Protein AF-A0AA38VNR1-F1 (afdb_monomer_lite)

Sequence (119 aa):
MKARGLLRGDSWEVKSLLHNFWNLERGFEVSKPFEVEWVEEKDLEAGVLKASWLPPLDPQTVGGLSKEQQEAFTRAVVIGTLLAVAHGAWSTTDEWNRLLPDYRFTGLGEFLEQVWARD

Foldseek 3Di:
DDPDDDWFPAWDALVVVVVVVVVVVVVAPPVDDDDDDDDDLVCLVVLHDPDPDFDQDDCVVPVVDDPVVRVSVSSNVVSVVVNCSVVRVPTDHCVVCVVCVVDGDGTPVNVCCVPRVDD

Radius of gyration: 17.91 Å; chains: 1; bounding box: 47×31×40 Å

pLDDT: mean 77.09, std 18.78, range [32.12, 97.5]

Organism: NCBI:txid41990

Structure (mmCIF, N/CA/C/O backbone):
data_AF-A0AA38VNR1-F1
#
_entry.id   AF-A0AA38VNR1-F1
#
loop_
_atom_site.group_PDB
_atom_site.id
_atom_site.type_symbol
_atom_site.label_atom_id
_atom_site.label_alt_id
_atom_site.label_comp_id
_atom_site.label_asym_id
_atom_site.label_entity_id
_atom_site.label_seq_id
_atom_site.pdbx_PDB_ins_code
_atom_site.Cartn_x
_atom_site.Cartn_y
_atom_site.Cartn_z
_atom_site.occupancy
_atom_site.B_iso_or_equiv
_atom_site.auth_seq_id
_atom_site.auth_comp_id
_atom_site.auth_asym_id
_atom_site.auth_atom_id
_atom_site.pdbx_PDB_model_num
ATOM 1 N N . MET A 1 1 ? 29.312 -13.791 -5.686 1.00 33.00 1 MET A N 1
ATOM 2 C CA . MET A 1 1 ? 28.573 -13.812 -6.971 1.00 33.00 1 MET A CA 1
ATOM 3 C C . MET A 1 1 ? 27.523 -12.717 -6.924 1.00 33.00 1 MET A C 1
ATOM 5 O O . MET A 1 1 ? 26.809 -12.639 -5.938 1.00 33.00 1 MET A O 1
ATOM 9 N N . LYS A 1 2 ? 27.499 -11.831 -7.928 1.00 32.12 2 LYS A N 1
ATOM 10 C CA . LYS A 1 2 ? 26.555 -10.706 -8.024 1.00 32.12 2 LYS A CA 1
ATOM 11 C C . LYS A 1 2 ? 25.133 -11.239 -8.206 1.00 32.12 2 LYS A C 1
ATOM 13 O O . LYS A 1 2 ? 24.913 -11.992 -9.153 1.00 32.12 2 LYS A O 1
A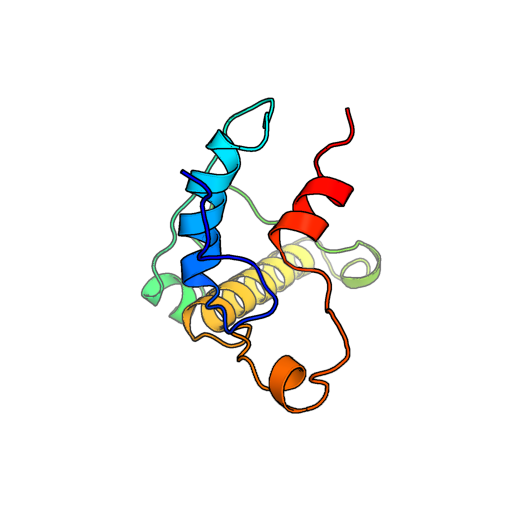TOM 18 N N . ALA A 1 3 ? 24.205 -10.805 -7.357 1.00 33.84 3 ALA A N 1
ATOM 19 C CA . ALA A 1 3 ? 22.771 -10.907 -7.597 1.00 33.84 3 ALA A CA 1
ATOM 20 C C . ALA A 1 3 ? 22.436 -10.087 -8.855 1.00 33.84 3 ALA A C 1
ATOM 22 O O . ALA A 1 3 ? 22.210 -8.884 -8.807 1.00 33.84 3 ALA A O 1
ATOM 23 N N . ARG A 1 4 ? 22.532 -10.725 -10.022 1.00 40.31 4 ARG A N 1
ATOM 24 C CA . ARG A 1 4 ? 21.931 -10.233 -11.259 1.00 40.31 4 ARG A CA 1
ATOM 25 C C . ARG A 1 4 ? 20.585 -10.927 -11.346 1.00 40.31 4 ARG A C 1
ATOM 27 O O . ARG A 1 4 ? 20.576 -12.144 -11.504 1.00 40.31 4 ARG A O 1
ATOM 34 N N . GLY A 1 5 ? 19.482 -10.195 -11.232 1.00 40.94 5 GLY A N 1
ATOM 35 C CA . GLY A 1 5 ? 18.207 -10.798 -11.608 1.00 40.94 5 GLY A CA 1
ATOM 36 C C . GLY A 1 5 ? 16.924 -10.084 -11.236 1.00 40.94 5 GLY A C 1
ATOM 37 O O . GLY A 1 5 ? 15.923 -10.386 -11.862 1.00 40.94 5 GLY A O 1
ATOM 38 N N . LEU A 1 6 ? 16.894 -9.165 -10.274 1.00 42.78 6 LEU A N 1
ATOM 39 C CA . LEU A 1 6 ? 15.637 -8.518 -9.896 1.00 42.78 6 LEU A CA 1
ATOM 40 C C . LEU A 1 6 ? 15.916 -7.041 -9.617 1.00 42.78 6 LEU A C 1
ATOM 42 O O . LEU A 1 6 ? 16.914 -6.733 -8.972 1.00 42.78 6 LEU A O 1
ATOM 46 N N . LEU A 1 7 ? 15.033 -6.153 -10.081 1.00 47.78 7 LEU A N 1
ATOM 47 C CA . LEU A 1 7 ? 15.029 -4.696 -9.859 1.00 47.78 7 LEU A CA 1
ATOM 48 C C . LEU A 1 7 ? 15.798 -3.828 -10.884 1.00 47.78 7 LEU A C 1
ATOM 50 O O . LEU A 1 7 ? 16.428 -2.832 -10.529 1.00 47.78 7 LEU A O 1
ATOM 54 N N . ARG A 1 8 ? 15.686 -4.137 -12.181 1.00 40.75 8 ARG A N 1
ATOM 55 C CA . ARG A 1 8 ? 15.507 -3.067 -13.189 1.00 40.75 8 ARG A CA 1
ATOM 56 C C . ARG A 1 8 ? 14.003 -2.856 -13.385 1.00 40.75 8 ARG A C 1
ATOM 58 O O . ARG A 1 8 ? 13.245 -3.609 -12.787 1.00 40.75 8 ARG A O 1
ATOM 65 N N . GLY A 1 9 ? 13.564 -1.821 -14.104 1.00 45.81 9 GLY A N 1
ATOM 66 C CA . GLY A 1 9 ? 12.145 -1.466 -14.308 1.00 45.81 9 GLY A CA 1
ATOM 67 C C . GLY A 1 9 ? 11.316 -2.504 -15.079 1.00 45.81 9 GLY A C 1
ATOM 68 O O . GLY A 1 9 ? 10.548 -2.141 -15.958 1.00 45.81 9 GLY A O 1
ATOM 69 N N . ASP A 1 10 ? 11.547 -3.784 -14.833 1.00 55.81 10 ASP A N 1
ATOM 70 C CA . ASP A 1 10 ? 10.900 -4.923 -15.447 1.00 55.81 10 ASP A CA 1
ATOM 71 C C . ASP A 1 10 ? 9.560 -5.176 -14.750 1.00 55.81 10 ASP A C 1
ATOM 73 O O . ASP A 1 10 ? 9.341 -4.757 -13.609 1.00 55.81 10 ASP A O 1
ATOM 77 N N . SER A 1 11 ? 8.665 -5.856 -15.463 1.00 56.41 11 SER A N 1
ATOM 78 C CA . SER A 1 11 ? 7.331 -6.226 -15.001 1.00 56.41 11 SER A CA 1
ATOM 79 C C . SER A 1 11 ? 7.305 -6.671 -13.535 1.00 56.41 11 SER A C 1
ATOM 81 O O . SER A 1 11 ? 8.083 -7.549 -13.147 1.00 56.41 11 SER A O 1
ATOM 83 N N . TRP A 1 12 ? 6.395 -6.120 -12.734 1.00 67.19 12 TRP A N 1
ATOM 84 C CA . TRP A 1 12 ? 6.219 -6.509 -11.338 1.00 67.19 12 TRP A CA 1
ATOM 85 C C . TRP A 1 12 ? 4.756 -6.775 -11.013 1.00 67.19 12 TRP A C 1
ATOM 87 O O . TRP A 1 12 ? 3.845 -6.132 -11.530 1.00 67.19 12 TRP A O 1
ATOM 97 N N . GLU A 1 13 ? 4.557 -7.711 -10.093 1.00 63.66 13 GLU A N 1
ATOM 98 C CA . GLU A 1 13 ? 3.269 -7.979 -9.471 1.00 63.66 13 GLU A CA 1
ATOM 99 C C . GLU A 1 13 ? 3.295 -7.497 -8.026 1.00 63.66 13 GLU A C 1
ATOM 101 O O . GLU A 1 13 ? 4.278 -7.701 -7.306 1.00 63.66 13 GLU A O 1
ATOM 106 N N . VAL A 1 14 ? 2.187 -6.931 -7.552 1.00 62.06 14 VAL A N 1
ATOM 107 C CA . VAL A 1 14 ? 2.081 -6.465 -6.161 1.00 62.06 14 VAL A CA 1
ATOM 108 C C . VAL A 1 14 ? 2.228 -7.594 -5.146 1.00 62.06 14 VAL A C 1
ATOM 110 O O . VAL A 1 14 ? 2.760 -7.397 -4.057 1.00 62.06 14 VAL A O 1
ATOM 113 N N . LYS A 1 15 ? 1.877 -8.821 -5.526 1.00 58.75 15 LYS A N 1
ATOM 114 C CA . LYS A 1 15 ? 2.109 -10.009 -4.696 1.00 58.75 15 LYS A CA 1
ATOM 115 C C . LYS A 1 15 ? 3.605 -10.270 -4.474 1.00 58.75 15 LYS A C 1
ATOM 117 O O . LYS A 1 15 ? 4.006 -10.701 -3.394 1.00 58.75 15 LYS A O 1
ATOM 122 N N . SER A 1 16 ? 4.440 -9.916 -5.449 1.00 59.94 16 SER A N 1
ATOM 123 C CA . SER A 1 16 ? 5.898 -9.995 -5.344 1.00 59.94 16 SER A CA 1
ATOM 124 C C . SER A 1 16 ? 6.482 -8.897 -4.454 1.00 59.94 16 SER A C 1
ATOM 126 O O . SER A 1 16 ? 7.571 -9.089 -3.925 1.00 59.94 16 SER A O 1
ATOM 128 N N . LEU A 1 17 ? 5.776 -7.780 -4.223 1.00 60.28 17 LEU A N 1
ATOM 129 C CA . LEU A 1 17 ? 6.217 -6.733 -3.293 1.00 60.28 17 LEU A CA 1
ATOM 130 C C . LEU A 1 17 ? 6.278 -7.246 -1.855 1.00 60.28 17 LEU A C 1
ATOM 132 O O . LEU A 1 17 ? 7.245 -6.930 -1.187 1.00 60.28 17 LEU A O 1
ATOM 136 N N . LEU A 1 18 ? 5.327 -8.068 -1.393 1.00 58.69 18 LEU A N 1
ATOM 137 C CA . LEU A 1 18 ? 5.364 -8.645 -0.038 1.00 58.69 18 LEU A CA 1
ATOM 138 C C . LEU A 1 18 ? 6.511 -9.654 0.124 1.00 58.69 18 LEU A C 1
ATOM 140 O O . LEU A 1 18 ? 7.244 -9.613 1.110 1.00 58.69 18 LEU A O 1
ATOM 144 N N . HIS A 1 19 ? 6.717 -10.516 -0.879 1.00 52.84 19 HIS A N 1
ATOM 145 C CA . HIS A 1 19 ? 7.853 -11.442 -0.907 1.00 52.84 19 HIS A CA 1
ATOM 146 C C . HIS A 1 19 ? 9.193 -10.690 -0.942 1.00 52.84 19 HIS A C 1
ATOM 148 O O . HIS A 1 19 ? 10.152 -11.069 -0.271 1.00 52.84 19 HIS A O 1
ATOM 154 N N . ASN A 1 20 ? 9.255 -9.598 -1.706 1.00 52.69 20 ASN A N 1
ATOM 155 C CA . ASN A 1 20 ? 10.436 -8.755 -1.789 1.00 52.69 20 ASN A CA 1
ATOM 156 C C . ASN A 1 20 ? 10.613 -7.906 -0.532 1.00 52.69 20 ASN A C 1
ATOM 158 O O . ASN A 1 20 ? 11.743 -7.803 -0.099 1.00 52.69 20 ASN A O 1
ATOM 162 N N . PHE A 1 21 ? 9.565 -7.380 0.108 1.00 56.03 21 PHE A N 1
ATOM 163 C CA . PHE A 1 21 ? 9.645 -6.646 1.380 1.00 56.03 21 PHE A CA 1
ATOM 164 C C . PHE A 1 21 ? 10.258 -7.513 2.476 1.00 56.03 21 PHE A C 1
ATOM 166 O O . PHE A 1 21 ? 11.196 -7.089 3.140 1.00 56.03 21 PHE A O 1
ATOM 173 N N . TRP A 1 22 ? 9.819 -8.769 2.573 1.00 49.56 22 TRP A N 1
ATOM 174 C CA . TRP A 1 22 ? 10.404 -9.753 3.485 1.00 49.56 22 TRP A CA 1
ATOM 175 C C . TRP A 1 22 ? 11.895 -10.028 3.206 1.00 49.56 22 TRP A C 1
ATOM 177 O O . TRP A 1 22 ? 12.680 -10.299 4.112 1.00 49.56 22 TRP A O 1
ATOM 187 N N . ASN A 1 23 ? 12.319 -9.950 1.940 1.00 49.84 23 ASN A N 1
ATOM 188 C CA . ASN A 1 23 ? 13.732 -10.052 1.562 1.00 49.84 23 ASN A CA 1
ATOM 189 C C . ASN A 1 23 ? 14.488 -8.711 1.689 1.00 49.84 23 ASN A C 1
ATOM 191 O O . ASN A 1 23 ? 15.698 -8.723 1.907 1.00 49.84 23 ASN A O 1
ATOM 195 N N . LEU A 1 24 ? 13.797 -7.572 1.591 1.00 51.44 24 LEU A N 1
ATOM 196 C CA . LEU A 1 24 ? 14.315 -6.212 1.754 1.00 51.44 24 LEU A CA 1
ATOM 197 C C . LEU A 1 24 ? 14.616 -5.927 3.230 1.00 51.44 24 LEU A C 1
ATOM 199 O O . LEU A 1 24 ? 15.655 -5.342 3.498 1.00 51.44 24 LEU A O 1
ATOM 203 N N . GLU A 1 25 ? 13.836 -6.443 4.186 1.00 47.31 25 GLU A N 1
ATOM 204 C CA . GLU A 1 25 ? 14.180 -6.422 5.625 1.00 47.31 25 GLU A CA 1
ATOM 205 C C . GLU A 1 25 ? 15.566 -7.021 5.931 1.00 47.31 25 GLU A C 1
ATOM 207 O O . GLU A 1 25 ? 16.163 -6.724 6.961 1.00 47.31 25 GLU A O 1
ATOM 212 N N . ARG A 1 26 ? 16.104 -7.875 5.045 1.00 48.28 26 ARG A N 1
ATOM 213 C CA . ARG A 1 26 ? 17.451 -8.451 5.193 1.00 48.28 26 ARG A CA 1
ATOM 214 C C . ARG A 1 26 ? 18.562 -7.618 4.549 1.00 48.28 26 ARG A C 1
ATOM 216 O O . ARG A 1 26 ? 19.729 -7.890 4.815 1.00 48.28 26 ARG A O 1
ATOM 223 N N . GLY A 1 27 ? 18.221 -6.675 3.669 1.00 43.78 27 GLY A N 1
ATOM 224 C CA . GLY A 1 27 ? 19.166 -5.787 2.977 1.00 43.78 27 GLY A CA 1
ATOM 225 C C . GLY A 1 27 ? 19.128 -4.338 3.466 1.00 43.78 27 GLY A C 1
ATOM 226 O O . GLY A 1 27 ? 20.115 -3.623 3.321 1.00 43.78 27 GLY A O 1
ATOM 227 N N . PHE A 1 28 ? 18.016 -3.928 4.070 1.00 48.50 28 PHE A N 1
ATOM 228 C CA . PHE A 1 28 ? 17.814 -2.646 4.726 1.00 48.50 28 PHE A CA 1
ATOM 229 C C . PHE A 1 28 ? 17.814 -2.880 6.230 1.00 48.50 28 PHE A C 1
ATOM 231 O O . PHE A 1 28 ? 17.080 -3.743 6.707 1.00 48.50 28 PHE A O 1
ATOM 238 N N . GLU A 1 29 ? 18.616 -2.125 6.982 1.00 48.66 29 GLU A N 1
ATOM 239 C CA . GLU A 1 29 ? 18.530 -2.099 8.445 1.00 48.66 29 GLU A CA 1
ATOM 240 C C . GLU A 1 29 ? 17.215 -1.421 8.857 1.00 48.66 29 GLU A C 1
ATOM 242 O O . GLU A 1 29 ? 17.174 -0.273 9.290 1.00 48.66 29 GLU A O 1
ATOM 247 N N . VAL A 1 30 ? 16.093 -2.123 8.691 1.00 53.62 30 VAL A N 1
ATOM 248 C CA . VAL A 1 30 ? 14.830 -1.700 9.283 1.00 53.62 30 VAL A CA 1
ATOM 249 C C . VAL A 1 30 ? 15.001 -1.874 10.790 1.00 53.62 30 VAL A C 1
ATOM 251 O O . VAL A 1 30 ? 15.121 -2.989 11.294 1.00 53.62 30 VAL A O 1
ATOM 254 N N . SER A 1 31 ? 15.057 -0.762 11.523 1.00 56.12 31 SER A N 1
ATOM 255 C CA . SER A 1 31 ? 15.378 -0.754 12.958 1.00 56.12 31 SER A CA 1
ATOM 256 C C . SER A 1 31 ? 14.373 -1.524 13.834 1.00 56.12 31 SER A C 1
ATOM 258 O O . SER A 1 31 ? 14.671 -1.809 14.997 1.00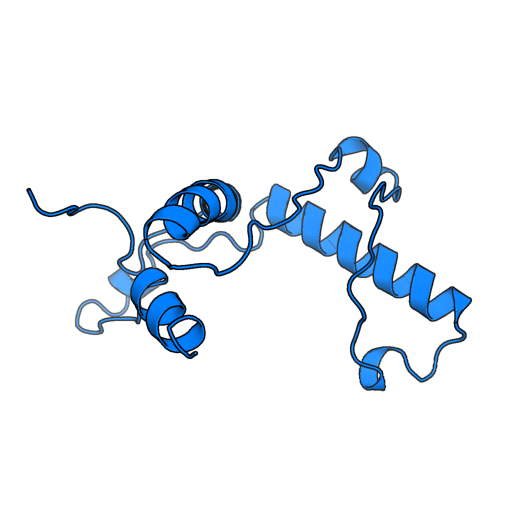 56.12 31 SER A O 1
ATOM 260 N N . LYS A 1 32 ? 13.192 -1.877 13.296 1.00 61.56 32 LYS A N 1
ATOM 261 C CA . LYS A 1 32 ? 12.159 -2.703 13.942 1.00 61.56 32 LYS A CA 1
ATOM 262 C C . LYS A 1 32 ? 11.429 -3.590 12.919 1.00 61.56 32 LYS A C 1
ATOM 264 O O . LYS A 1 32 ? 11.139 -3.103 11.831 1.00 61.56 32 LYS A O 1
ATOM 269 N N . PRO A 1 33 ? 11.080 -4.843 13.266 1.00 69.94 33 PRO A N 1
ATOM 270 C CA . PRO A 1 33 ? 10.269 -5.700 12.401 1.00 69.94 33 PRO A CA 1
ATOM 271 C C . PRO A 1 33 ? 8.873 -5.102 12.192 1.00 69.94 33 PRO A C 1
ATOM 273 O O . PRO A 1 33 ? 8.303 -4.520 13.121 1.00 69.94 33 PRO A O 1
ATOM 276 N N . PHE A 1 34 ? 8.317 -5.256 10.989 1.00 73.56 34 PHE A N 1
ATOM 277 C CA . PHE A 1 34 ? 6.945 -4.840 10.709 1.00 73.56 34 PHE A CA 1
ATOM 278 C C . PHE A 1 34 ? 5.937 -5.833 11.302 1.00 73.56 34 PHE A C 1
ATOM 280 O O . PHE A 1 34 ? 6.112 -7.050 11.226 1.00 73.56 34 PHE A O 1
ATOM 287 N N . GLU A 1 35 ? 4.847 -5.312 11.864 1.00 81.00 35 GLU A N 1
ATOM 288 C CA . GLU A 1 35 ? 3.666 -6.117 12.169 1.00 81.00 35 GLU A CA 1
ATOM 289 C C . GLU A 1 35 ? 2.850 -6.291 10.883 1.00 81.00 35 GLU A C 1
ATOM 291 O O . GLU A 1 35 ? 2.470 -5.311 10.242 1.00 81.00 35 GLU A O 1
ATOM 296 N N . VAL A 1 36 ? 2.626 -7.544 10.477 1.00 83.19 36 VAL A N 1
ATOM 297 C CA . VAL A 1 36 ? 1.893 -7.882 9.251 1.00 83.19 36 VAL A CA 1
ATOM 298 C C . VAL A 1 36 ? 0.604 -8.596 9.622 1.00 83.19 36 VAL A C 1
ATOM 300 O O . VAL A 1 36 ? 0.627 -9.672 10.222 1.00 83.19 36 VAL A O 1
ATOM 303 N N . GLU A 1 37 ? -0.518 -8.023 9.201 1.00 88.94 37 GLU A N 1
ATOM 304 C CA . GLU A 1 37 ? -1.837 -8.631 9.326 1.00 88.94 37 GLU A CA 1
ATOM 305 C C . GLU A 1 37 ? -2.312 -9.165 7.977 1.00 88.94 37 GLU A C 1
ATOM 307 O O . GLU A 1 37 ? -2.224 -8.491 6.949 1.00 88.94 37 GLU A O 1
ATOM 312 N N . TRP A 1 38 ? -2.838 -10.387 7.993 1.00 89.00 38 TRP A N 1
ATOM 313 C CA . TRP A 1 38 ? -3.404 -11.032 6.816 1.00 89.00 38 TRP A CA 1
ATOM 314 C C . TRP A 1 38 ? -4.923 -10.975 6.879 1.00 89.00 38 TRP A C 1
ATOM 316 O O . TRP A 1 38 ? -5.525 -11.273 7.910 1.00 89.00 38 TRP A O 1
ATOM 326 N N . VAL A 1 39 ? -5.536 -10.630 5.752 1.00 93.25 39 VAL A N 1
ATOM 327 C CA . VAL A 1 39 ? -6.989 -10.580 5.595 1.00 93.25 39 VAL A CA 1
ATOM 328 C C . VAL A 1 39 ? -7.425 -11.516 4.479 1.00 93.25 39 VAL A C 1
ATOM 330 O O . VAL A 1 39 ? -6.696 -11.750 3.516 1.00 93.25 39 VAL A O 1
ATOM 333 N N . GLU A 1 40 ? -8.624 -12.062 4.621 1.00 94.75 40 GLU A N 1
ATOM 334 C CA . GLU A 1 40 ? -9.202 -13.000 3.665 1.00 94.75 40 GLU A CA 1
ATOM 335 C C . GLU A 1 40 ? -9.905 -12.246 2.532 1.00 94.75 40 GLU A C 1
ATOM 337 O O . GLU A 1 40 ? -10.762 -11.400 2.785 1.00 94.75 40 GLU A O 1
ATOM 342 N N . GLU A 1 41 ? -9.613 -12.599 1.279 1.00 94.25 41 GLU A N 1
ATOM 343 C CA . GLU A 1 41 ? -10.222 -11.960 0.102 1.00 94.25 41 GLU A CA 1
ATOM 344 C C . GLU A 1 41 ? -11.759 -12.030 0.133 1.00 94.25 41 GLU A C 1
ATOM 346 O O . GLU A 1 41 ? -12.422 -11.016 -0.055 1.00 94.25 41 GLU A O 1
ATOM 351 N N . LYS A 1 42 ? -12.331 -13.181 0.514 1.00 96.62 42 LYS A N 1
ATOM 352 C CA . LYS A 1 42 ? -13.790 -13.363 0.669 1.00 96.62 42 LYS A CA 1
ATOM 353 C C . LYS A 1 42 ? -14.428 -12.414 1.692 1.00 96.62 42 LYS A C 1
ATOM 355 O O . LYS A 1 42 ? -15.591 -12.048 1.551 1.00 96.62 42 LYS A O 1
ATOM 360 N N . ASP A 1 43 ? -13.696 -12.051 2.750 1.00 97.50 43 ASP A N 1
ATOM 361 C CA . ASP A 1 43 ? -14.203 -11.116 3.756 1.00 97.50 43 ASP A CA 1
ATOM 362 C C . ASP A 1 43 ? -14.210 -9.704 3.159 1.00 97.50 43 ASP A C 1
ATOM 364 O O . ASP A 1 43 ? -15.199 -8.986 3.299 1.00 97.50 43 ASP A O 1
ATOM 368 N N . LEU A 1 44 ? -13.158 -9.339 2.418 1.00 96.69 44 LEU A N 1
ATOM 369 C CA . LEU A 1 44 ? -13.072 -8.061 1.711 1.00 96.69 44 LEU A CA 1
ATOM 370 C C . LEU A 1 44 ? -14.176 -7.911 0.656 1.00 96.69 44 LEU A C 1
ATOM 372 O O . LEU A 1 44 ? -14.818 -6.864 0.600 1.00 96.69 44 LEU A O 1
ATOM 376 N N . GLU A 1 45 ? -14.448 -8.955 -0.131 1.00 96.44 45 GLU A N 1
ATOM 377 C CA . GLU A 1 45 ? -15.558 -8.992 -1.097 1.00 96.44 45 GLU A CA 1
ATOM 378 C C . GLU A 1 45 ? -16.925 -8.807 -0.420 1.00 96.44 45 GLU A C 1
ATOM 380 O O . GLU A 1 45 ? -17.821 -8.173 -0.978 1.00 96.44 45 GLU A O 1
ATOM 385 N N . ALA A 1 46 ? -17.076 -9.300 0.813 1.00 97.19 46 ALA A N 1
ATOM 386 C CA . ALA A 1 46 ? -18.261 -9.090 1.642 1.00 97.19 46 ALA A CA 1
ATOM 387 C C . ALA A 1 46 ? -18.288 -7.718 2.353 1.00 97.19 46 ALA A C 1
ATOM 389 O O . ALA A 1 46 ? -19.203 -7.449 3.134 1.00 97.19 46 ALA A O 1
ATOM 390 N N . GLY A 1 47 ? -17.300 -6.847 2.118 1.00 95.62 47 GLY A N 1
ATOM 391 C CA . GLY A 1 47 ? -17.184 -5.536 2.762 1.00 95.62 47 GLY A CA 1
ATOM 392 C C . GLY A 1 47 ? -16.667 -5.586 4.206 1.00 95.62 47 GLY A C 1
ATOM 393 O O . GLY A 1 47 ? -16.780 -4.606 4.944 1.00 95.62 47 GLY A O 1
ATOM 394 N N . VAL A 1 48 ? -16.097 -6.714 4.630 1.00 96.56 48 VAL A N 1
ATOM 395 C CA . VAL A 1 48 ? -15.610 -6.952 5.989 1.00 96.56 48 VAL A CA 1
ATOM 396 C C . VAL A 1 48 ? -14.084 -6.870 6.017 1.00 96.56 48 VAL A C 1
ATOM 398 O O . VAL A 1 48 ? -13.383 -7.715 5.474 1.00 96.56 48 VAL A O 1
ATOM 401 N N . LEU A 1 49 ? -13.554 -5.873 6.728 1.00 96.31 49 LEU A N 1
ATOM 402 C CA . LEU A 1 49 ? -12.117 -5.754 6.992 1.00 96.31 49 LEU A CA 1
ATOM 403 C C . LEU A 1 49 ? -11.807 -6.153 8.438 1.00 96.31 49 LEU A C 1
ATOM 405 O O . LEU A 1 49 ? -12.138 -5.421 9.375 1.00 96.31 49 LEU A O 1
ATOM 409 N N . LYS A 1 50 ? -11.155 -7.305 8.606 1.00 95.12 50 LYS A N 1
ATOM 410 C CA . LYS A 1 50 ? -10.674 -7.817 9.897 1.00 95.12 50 LYS A CA 1
ATOM 411 C C . LYS A 1 50 ? -9.209 -7.431 10.093 1.00 95.12 50 LYS A C 1
ATOM 413 O O . LYS A 1 50 ? -8.332 -8.267 9.933 1.00 95.12 50 LYS A O 1
ATOM 418 N N . ALA A 1 51 ? -8.978 -6.161 10.403 1.00 92.94 51 ALA A N 1
ATOM 419 C CA . ALA A 1 51 ? -7.661 -5.636 10.741 1.00 92.94 51 ALA A CA 1
ATOM 420 C C . ALA A 1 51 ? -7.725 -4.882 12.076 1.00 92.94 51 ALA A C 1
ATOM 422 O O . ALA A 1 51 ? -8.755 -4.274 12.389 1.00 92.94 51 ALA A O 1
ATOM 423 N N . SER A 1 52 ? -6.648 -4.922 12.861 1.00 92.62 52 SER A N 1
ATOM 424 C CA . SER A 1 52 ? -6.541 -4.200 14.135 1.00 92.62 52 SER A CA 1
ATOM 425 C C . SER A 1 52 ? -6.363 -2.692 13.932 1.00 92.62 52 SER A C 1
ATOM 427 O O . SER A 1 52 ? -6.679 -1.895 14.818 1.00 92.62 52 SER A O 1
ATOM 429 N N . TRP A 1 53 ? -5.917 -2.300 12.737 1.00 90.94 53 TRP A N 1
ATOM 430 C CA . TRP A 1 53 ? -5.612 -0.927 12.372 1.00 90.94 53 TRP A CA 1
ATOM 431 C C . TRP A 1 53 ? -6.246 -0.520 11.035 1.00 90.94 53 TRP A C 1
ATOM 433 O O . TRP A 1 53 ? -6.379 -1.317 10.106 1.00 90.94 53 TRP A O 1
ATOM 443 N N . LEU A 1 54 ? -6.621 0.759 10.941 1.00 91.56 54 LEU A N 1
ATOM 444 C CA . LEU A 1 54 ? -7.073 1.422 9.720 1.00 91.56 54 LEU A CA 1
ATOM 445 C C . LEU A 1 54 ? -6.135 2.601 9.416 1.00 91.56 54 LEU A C 1
ATOM 447 O O . LEU A 1 54 ? -5.967 3.466 10.283 1.00 91.56 54 LEU A O 1
ATOM 451 N N . PRO A 1 55 ? -5.547 2.680 8.209 1.00 89.25 55 PRO A N 1
ATOM 452 C CA . PRO A 1 55 ? -4.686 3.794 7.842 1.00 89.25 55 PRO A CA 1
ATOM 453 C C . PRO A 1 55 ? -5.484 5.105 7.814 1.00 89.25 55 PRO A C 1
ATOM 455 O O . PRO A 1 55 ? -6.541 5.159 7.180 1.00 89.25 55 PRO A O 1
ATOM 458 N N . PRO A 1 56 ? -5.005 6.171 8.480 1.00 88.00 56 PRO A N 1
ATOM 459 C CA . PRO A 1 56 ? -5.689 7.452 8.456 1.00 88.00 56 PRO A CA 1
ATOM 460 C C . PRO A 1 56 ? -5.624 8.050 7.048 1.00 88.00 56 PRO A C 1
ATOM 462 O O . PRO A 1 56 ? -4.552 8.138 6.448 1.00 88.00 56 PRO A O 1
ATOM 465 N N . LEU A 1 57 ? -6.771 8.488 6.534 1.00 90.50 57 LEU A N 1
ATOM 466 C CA . LEU A 1 57 ? -6.821 9.308 5.327 1.00 90.50 57 LEU A CA 1
ATOM 467 C C . LEU A 1 57 ? -6.523 10.772 5.657 1.00 90.50 57 LEU A C 1
ATOM 469 O O . LEU A 1 57 ? -6.717 11.223 6.788 1.00 90.50 57 LEU A O 1
ATOM 473 N N . ASP A 1 58 ? -6.068 11.514 4.647 1.00 91.38 58 ASP A N 1
ATOM 474 C CA . ASP A 1 58 ? -5.763 12.936 4.781 1.00 91.38 58 ASP A CA 1
ATOM 475 C C . ASP A 1 58 ? -6.987 13.700 5.337 1.00 91.38 58 ASP A C 1
ATOM 477 O O . ASP A 1 58 ? -8.089 13.579 4.779 1.00 91.38 58 ASP A O 1
ATOM 481 N N . PRO A 1 59 ? -6.831 14.507 6.405 1.00 86.81 59 PRO A N 1
ATOM 482 C CA . PRO A 1 59 ? -7.916 15.311 6.959 1.00 86.81 59 PRO A CA 1
ATOM 483 C C . PRO A 1 59 ? -8.595 16.241 5.945 1.00 86.81 59 PRO A C 1
ATOM 485 O O . PRO A 1 59 ? -9.769 16.551 6.106 1.00 86.81 59 PRO A O 1
ATOM 488 N N . GLN A 1 60 ? -7.911 16.675 4.886 1.00 91.00 60 GLN A N 1
ATOM 489 C CA . GLN A 1 60 ? -8.510 17.446 3.793 1.00 91.00 60 GLN A CA 1
ATOM 490 C C . GLN A 1 60 ? -9.444 16.599 2.920 1.00 91.00 60 GLN A C 1
ATOM 492 O O . GLN A 1 60 ? -10.404 17.126 2.365 1.00 91.00 60 GLN A O 1
ATOM 497 N N . THR A 1 61 ? -9.198 15.289 2.825 1.00 88.50 61 THR A N 1
ATOM 498 C CA . THR A 1 61 ? -10.044 14.353 2.068 1.00 88.50 61 THR A CA 1
ATOM 499 C C . THR A 1 61 ? -11.331 14.036 2.824 1.00 88.50 61 THR A C 1
ATOM 501 O O . THR A 1 61 ? -12.404 13.990 2.228 1.00 88.50 61 THR A O 1
ATOM 504 N N . VAL A 1 62 ? -11.238 13.822 4.141 1.00 90.94 62 VAL A N 1
ATOM 505 C CA . VAL A 1 62 ? -12.358 13.299 4.947 1.00 90.94 62 VAL A CA 1
ATOM 506 C C . VAL A 1 62 ? -12.919 14.293 5.970 1.00 90.94 62 VAL A C 1
ATOM 508 O O . VAL A 1 62 ? -13.910 14.003 6.634 1.00 90.94 62 VAL A O 1
ATOM 511 N N . GLY A 1 63 ? -12.338 15.487 6.095 1.00 89.81 63 GLY A N 1
ATOM 512 C CA . GLY A 1 63 ? -12.653 16.448 7.160 1.00 89.81 63 GLY A CA 1
ATOM 513 C C . GLY A 1 63 ? -14.064 17.034 7.123 1.00 89.81 63 GLY A C 1
ATOM 514 O O . GLY A 1 63 ? -14.542 17.522 8.143 1.00 89.81 63 GLY A O 1
ATOM 515 N N . GLY A 1 64 ? -14.751 16.960 5.979 1.00 93.06 64 GLY A N 1
ATOM 516 C CA . GLY A 1 64 ? -16.161 17.352 5.856 1.00 93.06 64 GLY A CA 1
ATOM 517 C C . GLY A 1 64 ? -17.160 16.295 6.345 1.00 93.06 64 GLY A C 1
ATOM 518 O O . GLY A 1 64 ? -18.356 16.574 6.398 1.00 93.06 64 GLY A O 1
ATOM 519 N N . LEU A 1 65 ? -16.697 15.088 6.677 1.00 93.31 65 L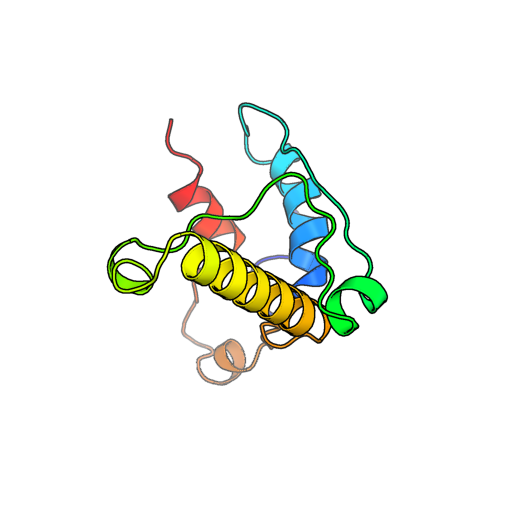EU A N 1
ATOM 520 C CA . LEU A 1 65 ? -17.532 13.956 7.073 1.00 93.31 65 LEU A CA 1
ATOM 521 C C . LEU A 1 65 ? -17.635 13.843 8.599 1.00 93.31 65 LEU A C 1
ATOM 523 O O . LEU A 1 65 ? -16.709 14.211 9.328 1.00 93.31 65 LEU A O 1
ATOM 527 N N . SER A 1 66 ? -18.733 13.269 9.098 1.00 95.06 66 SER A N 1
ATOM 528 C CA . SER A 1 66 ? -18.820 12.855 10.504 1.00 95.06 66 SER A CA 1
ATOM 529 C C . SER A 1 66 ? -17.786 11.764 10.809 1.00 95.06 66 SER A C 1
ATOM 531 O O . SER A 1 66 ? -17.376 11.036 9.911 1.00 95.06 66 SER A O 1
ATOM 533 N N . LYS A 1 67 ? -17.384 11.585 12.074 1.00 91.25 67 LYS A N 1
ATOM 534 C CA . LYS A 1 67 ? -16.401 10.543 12.443 1.00 91.25 67 LYS A CA 1
ATOM 535 C C . LYS A 1 67 ? -16.796 9.141 11.960 1.00 91.25 67 LYS A C 1
ATOM 537 O O . LYS A 1 67 ? -15.953 8.408 11.463 1.00 91.25 67 LYS A O 1
ATOM 542 N N . GLU A 1 68 ? -18.078 8.803 12.062 1.00 93.75 68 GLU A N 1
ATOM 543 C CA . GLU A 1 68 ? -18.620 7.527 11.584 1.00 93.75 68 GLU A CA 1
ATOM 544 C C . GLU A 1 68 ? -18.487 7.389 10.060 1.00 93.75 68 GLU A C 1
ATOM 546 O O . GLU A 1 68 ? -18.050 6.358 9.555 1.00 93.75 68 GLU A O 1
ATOM 551 N N . GLN A 1 69 ? -18.784 8.458 9.318 1.00 94.50 69 GLN A N 1
ATOM 552 C CA . GLN A 1 69 ? -18.611 8.493 7.867 1.00 94.50 69 GLN 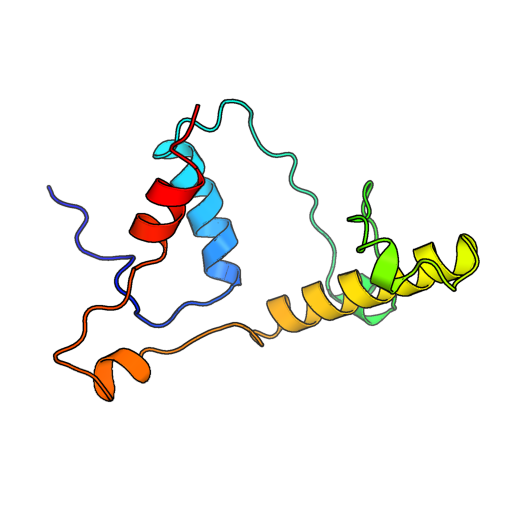A CA 1
ATOM 553 C C . GLN A 1 69 ? -17.134 8.435 7.459 1.00 94.50 69 GLN A C 1
ATOM 555 O O . GLN A 1 69 ? -16.813 7.791 6.465 1.00 94.50 69 GLN A O 1
ATOM 560 N N . GLN A 1 70 ? -16.234 9.068 8.219 1.00 93.81 70 GLN A N 1
ATOM 561 C CA . GLN A 1 70 ? -14.789 8.994 7.987 1.00 93.81 70 GLN A CA 1
ATOM 562 C C . GLN A 1 70 ? -14.288 7.558 8.135 1.00 93.81 70 GLN A C 1
ATOM 564 O O . GLN A 1 70 ? -13.559 7.079 7.267 1.00 93.81 70 GLN A O 1
ATOM 569 N N . GLU A 1 71 ? -14.696 6.858 9.197 1.00 92.62 71 GLU A N 1
ATOM 570 C CA . GLU A 1 71 ? -14.310 5.463 9.413 1.00 92.62 71 GLU A CA 1
ATOM 571 C C . GLU A 1 71 ? -14.876 4.553 8.316 1.00 92.62 71 GLU A C 1
ATOM 573 O O . GLU A 1 71 ? -14.129 3.777 7.717 1.00 92.62 71 GLU A O 1
ATOM 578 N N . ALA A 1 72 ? -16.166 4.688 7.992 1.00 93.44 72 ALA A N 1
ATOM 579 C CA . ALA A 1 72 ? -16.810 3.900 6.944 1.00 93.44 72 ALA A CA 1
ATOM 580 C C . ALA A 1 72 ? -16.161 4.126 5.568 1.00 93.44 72 ALA A C 1
ATOM 582 O O . ALA A 1 72 ? -15.871 3.167 4.849 1.00 93.44 72 ALA A O 1
ATOM 583 N N . PHE A 1 73 ? -15.880 5.384 5.217 1.00 94.75 73 PHE A N 1
ATOM 584 C CA . PHE A 1 73 ? -15.215 5.741 3.966 1.00 94.75 73 PHE A CA 1
ATOM 585 C C . PHE A 1 73 ? -13.781 5.207 3.918 1.00 94.75 73 PHE A C 1
ATOM 587 O O . PHE A 1 73 ? -13.392 4.576 2.937 1.00 94.75 73 PHE A O 1
ATOM 594 N N . THR A 1 74 ? -13.015 5.386 4.997 1.00 94.81 74 THR A N 1
ATOM 595 C CA . THR A 1 74 ? -11.643 4.869 5.108 1.00 94.81 74 THR A CA 1
ATOM 596 C C . THR A 1 74 ? -11.618 3.353 4.940 1.00 94.81 74 THR A C 1
ATOM 598 O O . THR A 1 74 ? -10.838 2.829 4.149 1.00 94.81 74 THR A O 1
ATOM 601 N N . ARG A 1 75 ? -12.526 2.638 5.612 1.00 95.81 75 ARG A N 1
ATOM 602 C CA . ARG A 1 75 ? -12.659 1.184 5.487 1.00 95.81 75 ARG A CA 1
ATOM 603 C C . ARG A 1 75 ? -12.973 0.763 4.052 1.00 95.81 75 ARG A C 1
ATOM 605 O O . ARG A 1 75 ? -12.339 -0.161 3.550 1.00 95.81 75 ARG A O 1
ATOM 612 N N . ALA A 1 76 ? -13.896 1.450 3.380 1.00 95.56 76 ALA A N 1
ATOM 613 C CA . ALA A 1 76 ? -14.235 1.165 1.987 1.00 95.56 76 ALA A CA 1
ATOM 614 C C . ALA A 1 76 ? -13.042 1.383 1.039 1.00 95.56 76 ALA A C 1
ATOM 616 O O . ALA A 1 76 ? -12.775 0.536 0.186 1.00 95.56 76 ALA A O 1
ATOM 617 N N . VAL A 1 77 ? -12.289 2.474 1.219 1.00 95.38 77 VAL A N 1
ATOM 618 C CA . VAL A 1 77 ? -11.075 2.768 0.436 1.00 95.38 77 VAL A CA 1
ATOM 619 C C . VAL A 1 77 ? -10.020 1.681 0.632 1.00 95.38 77 VAL A C 1
ATOM 621 O O . VAL A 1 77 ? -9.447 1.199 -0.345 1.00 95.38 77 VAL A O 1
ATOM 624 N N . VAL A 1 78 ? -9.787 1.256 1.875 1.00 95.31 78 VAL A N 1
ATOM 625 C CA . VAL A 1 78 ? -8.804 0.212 2.197 1.00 95.31 78 VAL A CA 1
ATOM 626 C C . VAL A 1 78 ? -9.207 -1.128 1.589 1.00 95.31 78 VAL A C 1
ATOM 628 O O . VAL A 1 78 ? -8.389 -1.753 0.921 1.00 95.31 78 VAL A O 1
ATOM 631 N N . ILE A 1 79 ? -10.468 -1.542 1.746 1.00 96.69 79 ILE A N 1
ATOM 632 C CA . ILE A 1 79 ? -10.995 -2.775 1.139 1.00 96.69 79 ILE A CA 1
ATOM 633 C C . ILE A 1 79 ? -10.823 -2.743 -0.383 1.00 96.69 79 ILE A C 1
ATOM 635 O O . ILE A 1 79 ? -10.259 -3.675 -0.955 1.00 96.69 79 ILE A O 1
ATOM 639 N N . GLY A 1 80 ? -11.254 -1.658 -1.033 1.00 96.00 80 GLY A N 1
ATOM 640 C CA . GLY A 1 80 ? -11.134 -1.504 -2.483 1.00 96.00 80 GLY A CA 1
ATOM 641 C C . GLY A 1 80 ? -9.681 -1.535 -2.958 1.00 96.00 80 GLY A C 1
ATOM 642 O O . GLY A 1 80 ? -9.375 -2.169 -3.964 1.00 96.00 80 GLY A O 1
ATOM 643 N N . THR A 1 81 ? -8.774 -0.914 -2.202 1.00 93.19 81 THR A N 1
ATOM 644 C CA . THR A 1 81 ? -7.334 -0.921 -2.493 1.00 93.19 81 THR A CA 1
ATOM 645 C C . THR A 1 81 ? -6.756 -2.330 -2.387 1.00 93.19 81 THR A C 1
ATOM 647 O O . THR A 1 81 ? -6.055 -2.773 -3.292 1.00 93.19 81 THR A O 1
ATOM 650 N N . LEU A 1 82 ? -7.070 -3.066 -1.319 1.00 92.38 82 LEU A N 1
ATOM 651 C CA . LEU A 1 82 ? -6.580 -4.431 -1.121 1.00 92.38 82 LEU A CA 1
ATOM 652 C C . LEU A 1 82 ? -7.088 -5.389 -2.205 1.00 92.38 82 LEU A C 1
ATOM 654 O O . LEU A 1 82 ? -6.297 -6.161 -2.743 1.00 92.38 82 LEU A O 1
ATOM 658 N N . LEU A 1 83 ? -8.370 -5.298 -2.575 1.00 94.31 83 LEU A N 1
ATOM 659 C CA . LEU A 1 83 ? -8.941 -6.085 -3.674 1.00 94.31 83 LEU A CA 1
ATOM 660 C C . LEU A 1 83 ? -8.285 -5.739 -5.015 1.00 94.31 83 LEU A C 1
ATOM 662 O O . LEU A 1 83 ? -7.836 -6.632 -5.730 1.00 94.31 83 LEU A O 1
ATOM 666 N N . ALA A 1 84 ? -8.142 -4.450 -5.333 1.00 91.75 84 ALA A N 1
ATOM 667 C CA . ALA A 1 84 ? -7.481 -4.011 -6.559 1.00 91.75 84 ALA A CA 1
ATOM 668 C C . ALA A 1 84 ? -6.024 -4.508 -6.635 1.00 91.75 84 ALA A C 1
ATOM 670 O O . ALA A 1 84 ? -5.589 -4.996 -7.678 1.00 91.75 84 ALA A O 1
ATOM 671 N N . VAL A 1 85 ? -5.284 -4.461 -5.521 1.00 87.75 85 VAL A N 1
ATOM 672 C CA . VAL A 1 85 ? -3.947 -5.064 -5.398 1.00 87.75 85 VAL A CA 1
ATOM 673 C C . VAL A 1 85 ? -3.995 -6.575 -5.647 1.00 87.75 85 VAL A C 1
ATOM 675 O O . VAL A 1 85 ? -3.211 -7.083 -6.451 1.00 87.75 85 VAL A O 1
ATOM 678 N N . ALA A 1 86 ? -4.899 -7.298 -4.980 1.00 86.25 86 ALA A N 1
ATOM 679 C CA . ALA A 1 86 ? -5.020 -8.751 -5.090 1.00 86.25 86 ALA A CA 1
ATOM 680 C C . ALA A 1 86 ? -5.349 -9.205 -6.523 1.00 86.25 86 ALA A C 1
ATOM 682 O O . ALA A 1 86 ? -4.869 -10.256 -6.965 1.00 86.25 86 ALA A O 1
ATOM 683 N N . HIS A 1 87 ? -6.099 -8.380 -7.258 1.00 89.50 87 HIS A N 1
ATOM 684 C CA . HIS A 1 87 ? -6.481 -8.585 -8.660 1.00 89.50 87 HIS A CA 1
ATOM 685 C C . HIS A 1 87 ? -5.472 -8.014 -9.665 1.00 89.50 87 HIS A C 1
ATOM 687 O O . HIS A 1 87 ? -5.667 -8.132 -10.871 1.00 89.50 87 HIS A O 1
ATOM 693 N N . GLY A 1 88 ? -4.366 -7.437 -9.189 1.00 83.19 88 GLY A N 1
ATOM 694 C CA . GLY A 1 88 ? -3.243 -7.035 -10.028 1.00 83.19 88 GLY A CA 1
ATOM 695 C C . GLY A 1 88 ? -3.373 -5.659 -10.680 1.00 83.19 88 GLY A C 1
ATOM 696 O O . GLY A 1 88 ? -2.599 -5.380 -11.590 1.00 83.19 88 GLY A O 1
ATOM 697 N N . ALA A 1 89 ? -4.271 -4.786 -10.209 1.00 85.00 89 ALA A N 1
ATOM 698 C CA . ALA A 1 89 ? -4.522 -3.459 -10.787 1.00 85.00 89 ALA A CA 1
ATOM 699 C C . ALA A 1 89 ? -3.281 -2.547 -10.855 1.00 85.00 89 ALA A C 1
ATOM 701 O O . ALA A 1 89 ? -3.207 -1.674 -11.714 1.00 85.00 89 ALA A O 1
ATOM 702 N N . TRP A 1 90 ? -2.304 -2.755 -9.967 1.00 78.81 90 TRP A N 1
ATOM 703 C CA . TRP A 1 90 ? -1.030 -2.025 -9.963 1.00 78.81 90 TRP A CA 1
ATOM 704 C C . TRP A 1 90 ? 0.148 -2.830 -10.500 1.00 78.81 90 TRP A C 1
ATOM 706 O O . TRP A 1 90 ? 1.278 -2.363 -10.425 1.00 78.81 90 TRP A O 1
ATOM 716 N N . SER A 1 91 ? -0.087 -4.021 -11.048 1.00 78.31 91 SER A N 1
ATOM 717 C CA . SER A 1 91 ? 0.988 -4.754 -11.710 1.00 78.31 91 SER A CA 1
ATOM 718 C C . SER A 1 91 ? 1.417 -3.961 -12.935 1.00 78.31 91 SER A C 1
ATOM 720 O O . SER A 1 91 ? 0.577 -3.581 -13.753 1.00 78.31 91 SER A O 1
ATOM 722 N N . THR A 1 92 ? 2.710 -3.688 -13.063 1.00 76.12 92 THR A N 1
ATOM 723 C CA . THR A 1 92 ? 3.235 -3.072 -14.282 1.00 76.12 92 THR A CA 1
ATOM 724 C C . THR A 1 92 ? 4.015 -4.095 -15.071 1.00 76.12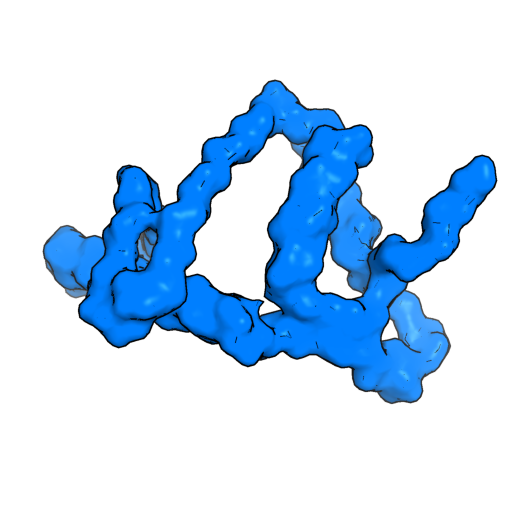 92 THR A C 1
ATOM 726 O O . THR A 1 92 ? 4.462 -5.117 -14.555 1.00 76.12 92 THR A O 1
ATOM 729 N N . THR A 1 93 ? 4.170 -3.814 -16.349 1.00 80.00 93 THR A N 1
ATOM 730 C CA . THR A 1 93 ? 4.853 -4.665 -17.309 1.00 80.00 93 THR A CA 1
ATOM 731 C C . THR A 1 93 ? 6.112 -3.925 -17.803 1.00 80.00 93 THR A C 1
ATOM 733 O O . THR A 1 93 ? 6.444 -2.852 -17.287 1.00 80.00 93 THR A O 1
ATOM 736 N N . ASP A 1 94 ? 6.895 -4.518 -18.706 1.00 77.69 94 ASP A N 1
ATOM 737 C CA . ASP A 1 94 ? 8.162 -3.957 -19.202 1.00 77.69 94 ASP A CA 1
ATOM 738 C C . ASP A 1 94 ? 7.979 -2.996 -20.397 1.00 77.69 94 ASP A C 1
ATOM 740 O O . ASP A 1 94 ? 8.955 -2.665 -21.078 1.00 77.69 94 ASP A O 1
ATOM 744 N N . GLU A 1 95 ? 6.755 -2.520 -20.681 1.00 85.31 95 GLU A N 1
ATOM 745 C CA . GLU A 1 95 ? 6.468 -1.719 -21.881 1.00 85.31 95 GLU A CA 1
ATOM 746 C C . GLU A 1 95 ? 7.304 -0.450 -21.949 1.00 85.31 95 GLU A C 1
ATOM 748 O O . GLU A 1 95 ? 7.787 -0.092 -23.021 1.00 85.31 95 GLU A O 1
ATOM 753 N N . TRP A 1 96 ? 7.503 0.227 -20.819 1.00 83.00 96 TRP A N 1
ATOM 754 C CA . TRP A 1 96 ? 8.261 1.475 -20.792 1.00 83.00 96 TRP A CA 1
ATOM 755 C C . TRP A 1 96 ? 9.730 1.271 -21.158 1.00 83.00 96 TRP A C 1
ATOM 757 O O . TRP A 1 96 ? 10.292 2.101 -21.872 1.00 83.00 96 TRP A O 1
ATOM 767 N N . ASN A 1 97 ? 10.326 0.140 -20.773 1.00 84.06 97 ASN A N 1
ATOM 768 C CA . ASN A 1 97 ? 11.691 -0.203 -21.180 1.00 84.06 97 ASN A CA 1
ATOM 769 C C . ASN A 1 97 ? 11.771 -0.499 -22.682 1.00 84.06 97 ASN A C 1
ATOM 771 O O . ASN A 1 97 ? 12.776 -0.192 -23.317 1.00 84.06 97 ASN A O 1
ATOM 775 N N . ARG A 1 98 ? 10.713 -1.078 -23.268 1.00 85.25 98 ARG A N 1
ATOM 776 C CA . ARG A 1 98 ? 10.643 -1.340 -24.716 1.00 85.25 98 ARG A CA 1
ATOM 777 C C . ARG A 1 98 ? 10.426 -0.063 -25.523 1.00 85.25 98 ARG A C 1
ATOM 779 O O . ARG A 1 98 ? 10.989 0.070 -26.604 1.00 85.25 98 ARG A O 1
ATOM 786 N N . LEU A 1 99 ? 9.608 0.858 -25.010 1.00 91.12 99 LEU A N 1
ATOM 787 C CA . LEU A 1 99 ? 9.313 2.137 -25.658 1.00 91.12 99 LEU A CA 1
ATOM 788 C C . LEU A 1 99 ? 10.492 3.112 -25.586 1.00 91.12 99 LEU A C 1
ATOM 790 O O . LEU A 1 99 ? 10.687 3.893 -26.514 1.00 91.12 99 LEU A O 1
ATOM 794 N N . LEU A 1 100 ? 11.269 3.074 -24.502 1.00 89.44 100 LEU A N 1
ATOM 795 C CA . LEU A 1 100 ? 12.379 3.994 -24.253 1.00 89.44 100 LEU A CA 1
ATOM 796 C C . LEU A 1 100 ? 13.667 3.219 -23.929 1.00 89.44 100 LEU A C 1
ATOM 798 O O . LEU A 1 100 ? 14.165 3.297 -22.806 1.00 89.44 100 LEU A O 1
ATOM 802 N N . PRO A 1 101 ? 14.236 2.486 -24.904 1.00 86.38 101 PRO A N 1
ATOM 803 C CA . PRO A 1 101 ? 15.348 1.563 -24.661 1.00 86.38 101 PRO A CA 1
ATOM 804 C C . PRO A 1 101 ? 16.641 2.257 -24.211 1.00 86.38 101 PRO A C 1
ATOM 806 O O . PRO A 1 101 ? 17.460 1.651 -23.522 1.00 86.38 101 PRO A O 1
ATOM 809 N N . ASP A 1 102 ? 16.810 3.532 -24.564 1.00 93.38 102 ASP A N 1
ATOM 810 C CA . ASP A 1 102 ? 17.980 4.330 -24.190 1.00 93.38 102 ASP A CA 1
ATOM 811 C C . ASP A 1 102 ? 17.809 5.043 -22.835 1.00 93.38 102 ASP A C 1
ATOM 813 O O . ASP A 1 102 ? 18.758 5.639 -22.320 1.00 93.38 102 ASP A O 1
ATOM 817 N N . TYR A 1 103 ? 16.611 4.995 -22.236 1.00 86.06 103 TYR A N 1
ATOM 818 C CA . TYR A 1 103 ? 16.321 5.628 -20.953 1.00 86.06 103 TYR A CA 1
ATOM 819 C C . TYR A 1 103 ? 16.353 4.607 -19.812 1.00 86.06 103 TYR A C 1
ATOM 821 O O . TYR A 1 103 ? 15.647 3.601 -19.818 1.00 86.06 103 TYR A O 1
ATOM 829 N N . ARG A 1 104 ? 17.153 4.887 -18.778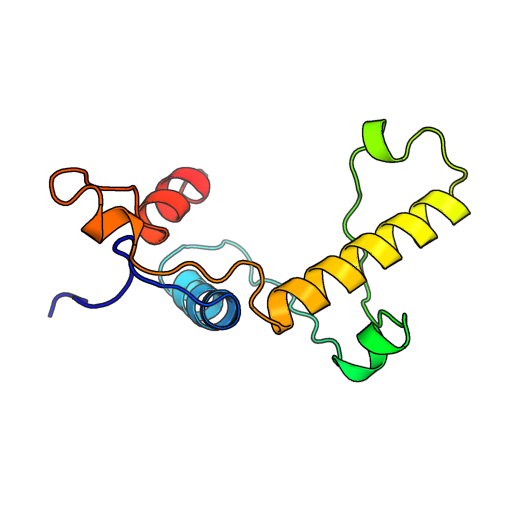 1.00 84.56 104 ARG A N 1
ATOM 830 C CA . ARG A 1 104 ? 17.207 4.063 -17.565 1.00 84.56 104 ARG A CA 1
ATOM 831 C C . ARG A 1 104 ? 16.258 4.625 -16.509 1.00 84.56 104 ARG A C 1
ATOM 833 O O . ARG A 1 104 ? 16.613 5.577 -15.819 1.00 84.56 104 ARG A O 1
ATOM 840 N N . PHE A 1 105 ? 15.097 3.996 -16.343 1.00 82.94 105 PHE A N 1
ATOM 841 C CA . PHE A 1 105 ? 14.210 4.272 -15.213 1.00 82.94 105 PHE A CA 1
ATOM 842 C C . PHE A 1 105 ? 14.856 3.877 -13.879 1.00 82.94 105 PHE A C 1
ATOM 844 O O . PHE A 1 105 ? 15.604 2.895 -13.798 1.00 82.94 105 PHE A O 1
ATOM 851 N N . THR A 1 106 ? 14.545 4.634 -12.826 1.00 83.12 106 THR A N 1
ATOM 852 C CA . THR A 1 106 ? 14.902 4.282 -11.449 1.00 83.12 106 THR A CA 1
ATOM 853 C C . THR A 1 106 ? 14.214 2.973 -11.071 1.00 83.12 106 THR A C 1
ATOM 855 O O . THR A 1 106 ? 12.996 2.847 -11.182 1.00 83.12 106 THR A O 1
ATOM 858 N N . GLY A 1 107 ? 14.999 1.982 -10.649 1.00 76.38 107 GLY A N 1
ATOM 859 C CA . GLY A 1 107 ? 14.462 0.706 -10.181 1.00 76.38 107 GLY A CA 1
ATOM 860 C C . GLY A 1 107 ? 13.891 0.822 -8.769 1.00 76.38 107 GLY A C 1
ATOM 861 O O . GLY A 1 107 ? 14.298 1.691 -8.001 1.00 76.38 107 GLY A O 1
ATOM 862 N N . LEU A 1 108 ? 12.997 -0.097 -8.398 1.00 73.62 108 LEU A N 1
ATOM 863 C CA . LEU A 1 108 ? 12.415 -0.131 -7.054 1.00 73.62 108 LEU A CA 1
ATOM 864 C C . LEU A 1 108 ? 13.494 -0.191 -5.959 1.00 73.62 108 LEU A C 1
ATOM 866 O O . LEU A 1 108 ? 13.402 0.551 -4.996 1.00 73.62 108 LEU A O 1
ATOM 870 N N . GLY A 1 109 ? 14.538 -1.012 -6.121 1.00 73.25 109 GLY A N 1
ATOM 871 C CA . GLY A 1 109 ? 15.631 -1.095 -5.141 1.00 73.25 109 GLY A CA 1
ATOM 872 C C . GLY A 1 109 ? 16.358 0.239 -4.951 1.00 73.25 109 GLY A C 1
ATOM 873 O O . GLY A 1 109 ? 16.461 0.718 -3.831 1.00 73.25 109 GLY A O 1
ATOM 874 N N . GLU A 1 110 ? 16.765 0.880 -6.052 1.00 79.31 110 GLU A N 1
ATOM 875 C CA . GLU A 1 110 ? 17.415 2.203 -6.038 1.00 79.31 110 GLU A CA 1
ATOM 876 C C . GLU A 1 110 ? 16.513 3.274 -5.403 1.00 79.31 110 GLU A C 1
ATOM 878 O O . GLU A 1 110 ? 16.987 4.117 -4.646 1.00 79.31 110 GLU A O 1
ATOM 883 N N . PHE A 1 111 ? 15.206 3.228 -5.675 1.00 80.25 111 PHE A N 1
ATOM 884 C CA . PHE A 1 111 ? 14.236 4.127 -5.054 1.00 80.25 111 PHE A CA 1
ATOM 885 C C . PHE A 1 111 ? 14.106 3.885 -3.544 1.00 80.25 111 PHE A C 1
ATOM 887 O O . PHE A 1 111 ? 14.162 4.836 -2.763 1.00 80.25 111 PHE A O 1
ATOM 894 N N . LEU A 1 112 ? 13.960 2.624 -3.122 1.00 74.94 112 LEU A N 1
ATOM 895 C CA . LEU A 1 112 ? 13.831 2.265 -1.710 1.00 74.94 112 LEU A CA 1
ATOM 896 C C . LEU A 1 112 ? 15.090 2.647 -0.919 1.00 74.94 112 LEU A C 1
ATOM 898 O O . LEU A 1 112 ? 14.960 3.186 0.175 1.00 74.94 112 LEU A O 1
ATOM 902 N N . GLU A 1 113 ? 16.288 2.472 -1.489 1.00 74.12 113 GLU A N 1
ATOM 903 C CA . GLU A 1 113 ? 17.537 2.969 -0.893 1.00 74.12 113 GLU A CA 1
ATOM 904 C C . GLU A 1 113 ? 17.495 4.472 -0.639 1.00 74.12 113 GLU A C 1
ATOM 906 O O . GLU A 1 113 ? 17.809 4.920 0.458 1.00 74.12 113 GLU A O 1
ATOM 911 N N . GLN A 1 114 ? 17.051 5.272 -1.602 1.00 79.38 114 GLN A N 1
ATOM 912 C CA . GLN A 1 114 ? 17.024 6.725 -1.430 1.00 79.38 114 GLN A CA 1
ATOM 913 C C . GLN A 1 114 ? 16.033 7.196 -0.361 1.00 79.38 114 GLN A C 1
ATOM 915 O O . GLN A 1 114 ? 16.291 8.199 0.310 1.00 79.38 114 GLN A O 1
ATOM 920 N N . VAL A 1 115 ? 14.898 6.505 -0.231 1.00 76.81 115 VAL A N 1
ATOM 921 C CA . VAL A 1 115 ? 13.818 6.900 0.680 1.00 76.81 115 VAL A CA 1
ATOM 922 C C . VAL A 1 115 ? 14.038 6.362 2.097 1.00 76.81 115 VAL A C 1
ATOM 924 O O . VAL A 1 115 ? 13.776 7.090 3.050 1.00 76.81 115 VAL A O 1
ATOM 927 N N . TRP A 1 116 ? 14.542 5.132 2.246 1.00 67.75 116 TRP A N 1
ATOM 928 C CA . TRP A 1 116 ? 14.678 4.457 3.544 1.00 67.75 116 TRP A CA 1
ATOM 929 C C . TRP A 1 116 ? 16.106 4.402 4.106 1.00 67.75 116 TRP A C 1
ATOM 931 O O . TRP A 1 116 ? 16.251 4.078 5.278 1.00 67.75 116 TRP A O 1
ATOM 941 N N . ALA A 1 117 ? 17.159 4.753 3.355 1.00 61.94 117 ALA A N 1
ATOM 942 C CA . ALA A 1 117 ? 18.527 4.826 3.899 1.00 61.94 117 ALA A CA 1
ATOM 943 C C . ALA A 1 117 ? 18.821 6.127 4.677 1.00 61.94 117 ALA A C 1
ATOM 945 O O . ALA A 1 117 ? 19.972 6.558 4.743 1.00 61.94 117 ALA A O 1
ATOM 946 N N . ARG A 1 118 ? 17.797 6.800 5.214 1.00 48.78 118 ARG A N 1
ATOM 947 C CA . ARG A 1 118 ? 17.972 7.997 6.044 1.00 48.78 118 ARG A CA 1
ATOM 948 C C . ARG A 1 118 ? 17.639 7.670 7.495 1.00 48.78 118 ARG A C 1
ATOM 950 O O . ARG A 1 118 ? 16.529 7.223 7.771 1.00 48.78 118 ARG A O 1
ATOM 957 N N . ASP A 1 119 ? 18.640 7.906 8.339 1.00 43.12 119 ASP A N 1
ATOM 958 C CA . ASP A 1 119 ? 18.651 7.763 9.801 1.00 43.12 119 ASP A CA 1
ATOM 959 C C . ASP A 1 119 ? 17.475 8.459 10.509 1.00 43.12 119 ASP A C 1
ATOM 961 O O . ASP A 1 119 ? 17.142 9.611 10.131 1.00 43.12 119 ASP A O 1
#

Secondary structure (DSSP, 8-state):
----SS-SS--B-HHHHHHHHHHHTTTS--SSPPP-----HHHHHTT----S--PPPPHHHHTTS-HHHHHHHHHHHHHHHHHHHHTTTT-B-SHHHHH-TT--PPPHHHHHHHHHS--